Protein AF-A0A7G2ILL3-F1 (afdb_monomer)

Secondary structure (DSSP, 8-state):
--SGGGSSSHHHHHHHHHHHHH-HHHHHHHHHHHHHHHHHHHHHHHHHHHHHHHH-

InterPro domains:
  IPR011657 Concentrative nucleoside transporter C-terminal domain [PF07662] (2-52)

pLDDT: mean 70.63, std 10.86, range [37.91, 81.94]

Mean predicted aligned error: 9.56 Å

Structure (mmCIF, N/CA/C/O backbone):
data_AF-A0A7G2ILL3-F1
#
_entry.id   AF-A0A7G2ILL3-F1
#
loop_
_atom_site.group_PDB
_atom_site.id
_atom_site.type_symbol
_atom_site.label_atom_id
_atom_site.label_alt_id
_atom_site.label_comp_id
_atom_site.label_asym_id
_atom_site.label_entity_id
_atom_site.label_seq_id
_atom_site.pdbx_PDB_ins_code
_atom_site.Cartn_x
_atom_site.Cartn_y
_atom_site.Cartn_z
_atom_site.occupancy
_atom_site.B_iso_or_equiv
_atom_site.auth_seq_id
_atom_site.auth_comp_id
_atom_site.auth_asym_id
_atom_site.auth_atom_id
_atom_site.pdbx_PDB_model_num
ATOM 1 N N . MET A 1 1 ? 15.585 8.363 -8.844 1.00 37.91 1 MET A N 1
ATOM 2 C CA . MET A 1 1 ? 14.942 9.440 -8.054 1.00 37.91 1 MET A CA 1
ATOM 3 C C . MET A 1 1 ? 13.421 9.252 -8.101 1.00 37.91 1 MET A C 1
ATOM 5 O O . MET A 1 1 ? 12.764 9.734 -9.005 1.00 37.91 1 MET A O 1
ATOM 9 N N . PHE A 1 2 ? 12.861 8.324 -7.324 1.00 46.94 2 PHE A N 1
ATOM 10 C CA . PHE A 1 2 ? 12.240 8.591 -6.009 1.00 46.94 2 PHE A CA 1
ATOM 11 C C . PHE A 1 2 ? 10.955 9.450 -5.987 1.00 46.94 2 PHE A C 1
ATOM 13 O O . PHE A 1 2 ? 10.487 9.776 -4.904 1.00 46.94 2 PHE A O 1
ATOM 20 N N . LEU A 1 3 ? 10.313 9.753 -7.124 1.00 42.22 3 LEU A N 1
ATOM 21 C CA . LEU A 1 3 ? 9.049 10.516 -7.103 1.00 42.22 3 LEU A CA 1
ATOM 22 C C . LEU A 1 3 ? 7.777 9.654 -6.959 1.00 42.22 3 LEU A C 1
ATOM 24 O O . LEU A 1 3 ? 6.761 10.130 -6.466 1.00 42.22 3 LEU A O 1
ATOM 28 N N . VAL A 1 4 ? 7.831 8.360 -7.292 1.00 50.00 4 VAL A N 1
ATOM 29 C CA . VAL A 1 4 ? 6.679 7.440 -7.140 1.00 50.00 4 VAL A CA 1
ATOM 30 C C . VAL A 1 4 ? 6.480 6.948 -5.697 1.00 50.00 4 VAL A C 1
ATOM 32 O O . VAL A 1 4 ? 5.418 6.436 -5.343 1.00 50.00 4 VAL A O 1
ATOM 35 N N . SER A 1 5 ? 7.472 7.160 -4.827 1.00 49.91 5 SER A N 1
ATOM 36 C CA . SER A 1 5 ? 7.472 6.631 -3.457 1.00 49.91 5 SER A CA 1
ATOM 37 C C . SER A 1 5 ? 6.479 7.331 -2.521 1.00 49.91 5 SER A C 1
ATOM 39 O O . SER A 1 5 ? 6.122 6.769 -1.489 1.00 49.91 5 SER A O 1
ATOM 41 N N . PHE A 1 6 ? 5.986 8.518 -2.893 1.00 45.47 6 PHE A N 1
ATOM 42 C CA . PHE A 1 6 ? 4.956 9.238 -2.139 1.00 45.47 6 PHE A CA 1
ATOM 43 C C . PHE A 1 6 ? 3.518 8.860 -2.537 1.00 45.47 6 PHE A C 1
ATOM 45 O O . PHE A 1 6 ? 2.584 9.335 -1.901 1.00 45.47 6 PHE A O 1
ATOM 52 N N . ALA A 1 7 ? 3.297 8.011 -3.549 1.00 49.66 7 ALA A N 1
ATOM 53 C CA . ALA A 1 7 ? 1.965 7.847 -4.150 1.00 49.66 7 ALA A CA 1
ATOM 54 C C . ALA A 1 7 ? 1.458 6.397 -4.280 1.00 49.66 7 ALA A C 1
ATOM 56 O O . ALA A 1 7 ? 0.512 6.173 -5.028 1.00 49.66 7 ALA A O 1
ATOM 57 N N . ASN A 1 8 ? 2.060 5.402 -3.610 1.00 58.25 8 ASN A N 1
ATOM 58 C CA . ASN A 1 8 ? 1.772 3.998 -3.964 1.00 58.25 8 ASN A CA 1
ATOM 59 C C . ASN A 1 8 ? 1.029 3.153 -2.909 1.00 58.25 8 ASN A C 1
ATOM 61 O O . ASN A 1 8 ? 0.140 2.395 -3.266 1.00 58.25 8 ASN A O 1
ATOM 65 N N . PHE A 1 9 ? 1.321 3.286 -1.615 1.00 59.31 9 PHE A N 1
ATOM 66 C CA . PHE A 1 9 ? 0.646 2.478 -0.577 1.00 59.31 9 PHE A CA 1
ATOM 67 C C . PHE A 1 9 ? 0.807 3.090 0.809 1.00 59.31 9 PHE A C 1
ATOM 69 O O . PHE A 1 9 ? -0.145 3.209 1.577 1.00 59.31 9 PHE A O 1
ATOM 76 N N . SER A 1 10 ? 2.028 3.560 1.077 1.00 56.62 10 SER A N 1
ATOM 77 C CA . SER A 1 10 ? 2.400 4.232 2.321 1.00 56.62 10 SER A CA 1
ATOM 78 C C . SER A 1 10 ? 1.517 5.455 2.585 1.00 56.62 10 SER A C 1
ATOM 80 O O . SER A 1 10 ? 0.920 5.562 3.650 1.00 56.62 10 SER A O 1
ATOM 82 N N . SER A 1 11 ? 1.295 6.311 1.583 1.00 65.06 11 SER A N 1
ATOM 83 C CA . SER A 1 11 ? 0.424 7.486 1.736 1.00 65.06 11 SER A CA 1
ATOM 84 C C . SER A 1 11 ? -1.047 7.137 1.946 1.00 65.06 11 SER A C 1
ATOM 86 O O . SER A 1 11 ? -1.714 7.824 2.705 1.00 65.06 11 SER A O 1
ATOM 88 N N . ILE A 1 12 ? -1.559 6.052 1.352 1.00 72.50 12 ILE A N 1
ATOM 89 C CA . ILE A 1 12 ? -2.940 5.597 1.591 1.00 72.50 12 ILE A CA 1
ATOM 90 C C . ILE A 1 12 ? -3.091 5.129 3.044 1.00 72.50 12 ILE A C 1
ATOM 92 O O . ILE A 1 12 ? -4.065 5.488 3.700 1.00 72.50 12 ILE A O 1
ATOM 96 N N . GLY A 1 13 ? -2.106 4.392 3.568 1.00 72.19 13 GLY A N 1
ATOM 97 C CA . GLY A 1 13 ? -2.070 3.976 4.972 1.00 72.19 13 GLY A CA 1
ATOM 98 C C . GLY A 1 13 ? -1.937 5.152 5.943 1.00 72.19 13 GLY A C 1
ATOM 99 O O . GLY A 1 13 ? -2.640 5.194 6.950 1.00 72.19 1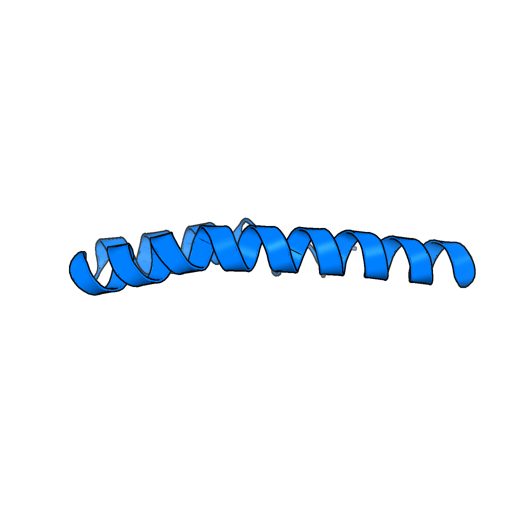3 GLY A O 1
ATOM 100 N N . ILE A 1 14 ? -1.097 6.140 5.617 1.00 76.56 14 ILE A N 1
ATOM 101 C CA . ILE A 1 14 ? -0.915 7.356 6.423 1.00 76.56 14 ILE A CA 1
ATOM 102 C C . ILE A 1 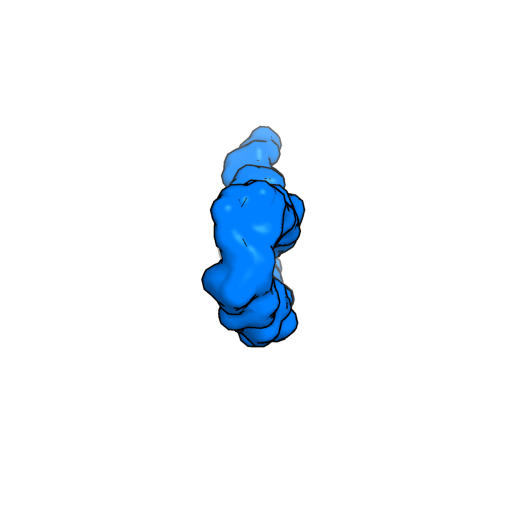14 ? -2.193 8.204 6.423 1.00 76.56 14 ILE A C 1
ATOM 104 O O . ILE A 1 14 ? -2.630 8.637 7.484 1.00 76.56 14 ILE A O 1
ATOM 108 N N . ILE A 1 15 ? -2.833 8.401 5.267 1.00 76.44 15 ILE A N 1
ATOM 109 C CA . ILE A 1 15 ? -4.077 9.175 5.148 1.00 76.44 15 ILE A CA 1
ATOM 110 C C . ILE A 1 15 ? -5.229 8.455 5.862 1.00 76.44 15 ILE A C 1
ATOM 112 O O . ILE A 1 15 ? -5.945 9.076 6.641 1.00 76.44 15 ILE A O 1
ATOM 116 N N . ALA A 1 16 ? -5.385 7.141 5.670 1.00 74.56 16 ALA A N 1
ATOM 117 C CA . ALA A 1 16 ? -6.402 6.357 6.370 1.00 74.56 16 ALA A CA 1
ATOM 118 C C . ALA A 1 16 ? -6.183 6.352 7.894 1.00 74.56 16 ALA A C 1
ATOM 120 O O . ALA A 1 16 ? -7.145 6.473 8.652 1.00 74.56 16 ALA A O 1
ATOM 121 N N . GLY A 1 17 ? -4.927 6.263 8.344 1.00 73.81 17 GLY A N 1
ATOM 122 C CA . GLY A 1 17 ? -4.553 6.345 9.756 1.00 73.81 17 GLY A CA 1
ATOM 123 C C . GLY A 1 17 ? -4.805 7.727 10.362 1.00 73.81 17 GLY A C 1
ATOM 124 O O . GLY A 1 17 ? -5.371 7.818 11.449 1.00 73.81 17 GLY A O 1
ATOM 125 N N . ALA A 1 18 ? -4.466 8.800 9.642 1.00 81.94 18 ALA A N 1
ATOM 126 C CA . ALA A 1 18 ? -4.719 10.175 10.069 1.00 81.94 18 ALA A CA 1
ATOM 127 C C . ALA A 1 18 ? -6.223 10.474 10.176 1.00 81.94 18 ALA A C 1
ATOM 129 O O . ALA A 1 18 ? -6.670 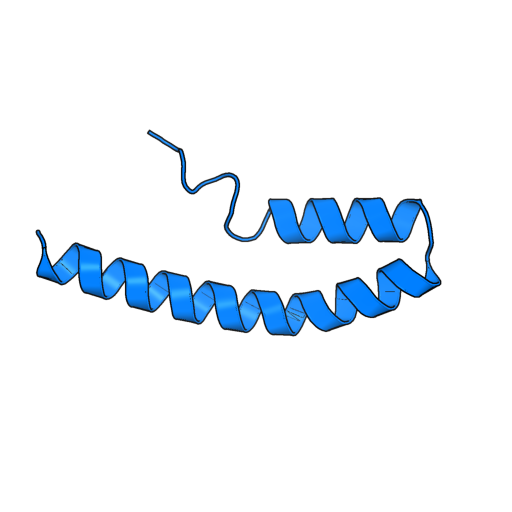11.046 11.167 1.00 81.94 18 ALA A O 1
ATOM 130 N N . ILE A 1 19 ? -7.022 10.027 9.199 1.00 77.00 19 ILE A N 1
ATOM 131 C CA . ILE A 1 19 ? -8.483 10.192 9.219 1.00 77.00 19 ILE A CA 1
ATOM 132 C C . ILE A 1 19 ? -9.099 9.376 10.357 1.00 77.00 19 ILE A C 1
ATOM 134 O O . ILE A 1 19 ? -9.973 9.880 11.052 1.00 77.00 19 ILE A O 1
ATOM 138 N N . LYS A 1 20 ? -8.618 8.151 10.604 1.00 76.88 20 LYS A N 1
ATOM 139 C CA . LYS A 1 20 ? -9.090 7.323 11.721 1.00 76.88 20 LYS A CA 1
ATOM 140 C C . LYS A 1 20 ? -8.747 7.910 13.092 1.00 76.88 20 LYS A C 1
ATOM 142 O O . LYS A 1 20 ? -9.564 7.794 13.996 1.00 76.88 20 LYS A O 1
ATOM 147 N N . GLY A 1 21 ? -7.588 8.554 13.235 1.00 79.50 21 GLY A N 1
ATOM 148 C CA . GLY A 1 21 ? -7.203 9.253 14.467 1.00 79.50 21 GLY A CA 1
ATOM 149 C C . GLY A 1 21 ? -8.009 10.528 14.736 1.00 79.50 21 GLY A C 1
ATOM 150 O O . GLY A 1 21 ? -8.180 10.903 15.891 1.00 79.50 21 GLY A O 1
ATOM 151 N N . LEU A 1 22 ? -8.520 11.180 13.687 1.00 81.31 22 LEU A N 1
ATOM 152 C CA . LEU A 1 22 ? -9.392 12.354 13.797 1.00 81.31 22 LEU A CA 1
ATOM 153 C C . LEU A 1 22 ? -10.870 11.981 13.954 1.00 81.31 22 LEU A C 1
ATOM 155 O O . LEU A 1 22 ? -11.610 12.698 14.621 1.00 81.31 22 LEU A O 1
ATOM 159 N N . ASN A 1 23 ? -11.315 10.901 13.307 1.00 76.62 23 ASN A N 1
ATOM 160 C CA . ASN A 1 23 ? -12.711 10.492 13.300 1.00 76.62 23 ASN A CA 1
ATOM 161 C C . ASN A 1 23 ? -12.838 8.986 12.996 1.00 76.62 23 ASN A C 1
ATOM 163 O O . ASN A 1 23 ? -12.696 8.555 11.848 1.00 76.62 23 ASN A O 1
ATOM 167 N N . GLU A 1 24 ? -13.124 8.167 14.011 1.00 78.75 24 GLU A N 1
ATOM 168 C CA . GLU A 1 24 ? -13.122 6.700 13.881 1.00 78.75 24 GLU A CA 1
ATOM 169 C C . GLU A 1 24 ? -14.151 6.171 12.871 1.00 78.75 24 GLU A C 1
ATOM 171 O O . GLU A 1 24 ? -13.861 5.230 12.128 1.00 78.75 24 GLU A O 1
ATOM 176 N N . GLU A 1 25 ? -15.328 6.799 12.787 1.00 80.81 25 GLU A N 1
ATOM 177 C CA . GLU A 1 25 ? -16.399 6.391 11.871 1.00 80.81 25 GLU A CA 1
ATOM 178 C C . GLU A 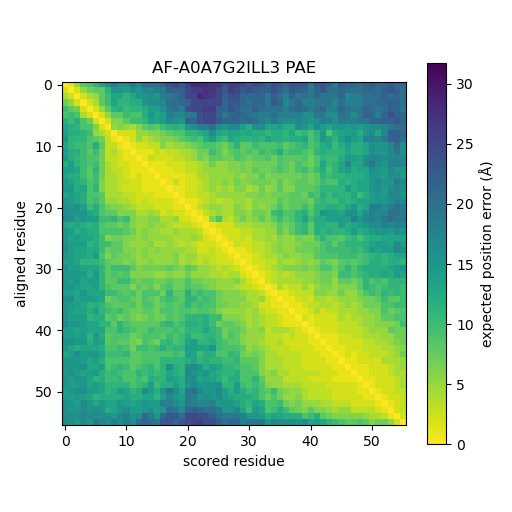1 25 ? -15.993 6.592 10.401 1.00 80.81 25 GLU A C 1
ATOM 180 O O . GLU A 1 25 ? -16.062 5.658 9.595 1.00 80.81 25 GLU A O 1
ATOM 185 N N . GLN A 1 26 ? -15.466 7.775 10.058 1.00 72.25 26 GLN A N 1
ATOM 186 C CA . GLN A 1 26 ? -14.926 8.028 8.717 1.00 72.25 26 GLN A CA 1
ATOM 187 C C . GLN A 1 26 ? -13.661 7.209 8.450 1.00 72.25 26 GLN A C 1
ATOM 189 O O . GLN A 1 26 ? -13.477 6.704 7.343 1.00 72.25 26 GLN A O 1
ATOM 194 N N . GLY A 1 27 ? -12.819 7.010 9.464 1.00 75.69 27 GLY A N 1
ATOM 195 C CA . GLY A 1 27 ? -11.654 6.139 9.387 1.00 75.69 27 GLY A CA 1
ATOM 196 C C . GLY A 1 27 ? -12.020 4.712 9.001 1.00 75.69 27 GLY A C 1
ATOM 197 O O . GLY A 1 27 ? -11.352 4.124 8.153 1.00 75.69 27 GLY A O 1
ATOM 198 N N . ASN A 1 28 ? -13.099 4.152 9.553 1.00 76.94 28 ASN A N 1
ATOM 199 C CA . ASN A 1 28 ? -13.560 2.802 9.225 1.00 76.94 28 ASN A CA 1
ATOM 200 C C . ASN A 1 28 ? -14.073 2.699 7.776 1.00 76.94 28 ASN A C 1
ATOM 202 O O . ASN A 1 28 ? -13.781 1.725 7.079 1.00 76.94 28 ASN A O 1
ATOM 206 N N . VAL A 1 29 ? -14.757 3.738 7.281 1.00 78.94 29 VAL A N 1
ATOM 207 C CA . VAL A 1 29 ? -15.164 3.833 5.869 1.00 78.94 29 VAL A CA 1
ATOM 208 C C . VAL A 1 29 ? -13.933 3.885 4.958 1.00 78.94 29 VAL A C 1
ATOM 210 O O . VAL A 1 29 ? -13.819 3.077 4.035 1.00 78.94 29 VAL A O 1
ATOM 213 N N . VAL A 1 30 ? -12.964 4.758 5.249 1.00 73.06 30 VAL A N 1
ATOM 214 C CA . VAL A 1 30 ? -11.726 4.909 4.462 1.00 73.06 30 VAL A CA 1
ATOM 215 C C . VAL A 1 30 ? -10.854 3.648 4.517 1.00 73.06 30 VAL A C 1
ATOM 217 O O . VAL A 1 30 ? -10.301 3.244 3.497 1.00 73.06 30 VAL A O 1
ATOM 220 N N . SER A 1 31 ? -10.802 2.954 5.658 1.00 72.19 31 SER A N 1
ATOM 221 C CA . SER A 1 31 ? -10.113 1.659 5.816 1.00 72.19 31 SER 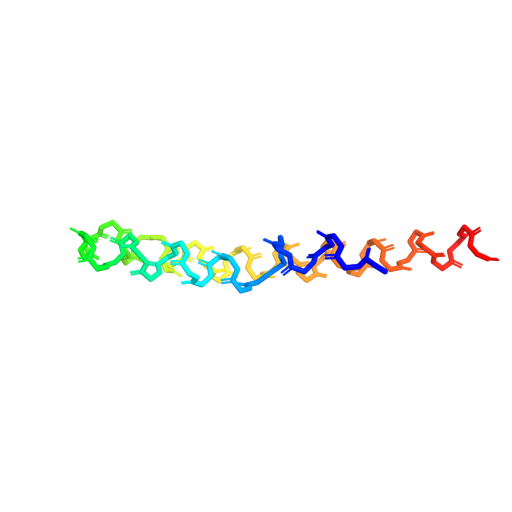A CA 1
ATOM 222 C C . SER A 1 31 ? -10.670 0.601 4.862 1.00 72.19 31 SER A C 1
ATOM 224 O O . SER A 1 31 ? -9.925 -0.174 4.260 1.00 72.19 31 SER A O 1
ATOM 226 N N . ARG A 1 32 ? -11.995 0.596 4.679 1.00 74.00 32 ARG A N 1
ATOM 227 C CA . ARG A 1 32 ? -12.697 -0.316 3.771 1.00 74.00 32 ARG A CA 1
ATOM 228 C C . ARG A 1 32 ? -12.432 0.014 2.300 1.00 74.00 32 ARG A C 1
ATOM 230 O O . ARG A 1 32 ? -12.318 -0.893 1.477 1.00 74.00 32 ARG A O 1
ATOM 237 N N . PHE A 1 33 ? -12.277 1.298 1.979 1.00 75.19 33 PHE A N 1
ATOM 238 C CA . PHE A 1 33 ? -11.784 1.746 0.674 1.00 75.19 33 PHE A CA 1
ATOM 239 C C . PHE A 1 33 ? -10.296 1.450 0.475 1.00 75.19 33 PHE A C 1
ATOM 241 O O . PHE A 1 33 ? -9.886 1.249 -0.664 1.00 75.19 33 PHE A O 1
ATOM 248 N N . GLY A 1 34 ? -9.523 1.326 1.557 1.00 73.31 34 GLY A N 1
ATOM 249 C CA . GLY A 1 34 ? -8.128 0.896 1.554 1.00 73.31 34 GLY A CA 1
ATOM 250 C C . GLY A 1 34 ? -7.926 -0.382 0.746 1.00 73.31 34 GLY A C 1
ATOM 251 O O . GLY A 1 34 ? -7.179 -0.356 -0.217 1.00 73.31 34 GLY A O 1
ATOM 252 N N . LEU A 1 35 ? -8.666 -1.461 1.026 1.00 69.88 35 LEU A N 1
ATOM 253 C CA . LEU A 1 35 ? -8.576 -2.719 0.258 1.00 69.88 35 LEU A CA 1
ATOM 254 C C . LEU A 1 35 ? -8.885 -2.550 -1.243 1.00 69.88 35 LEU A C 1
ATOM 256 O O . LEU A 1 35 ? -8.237 -3.170 -2.086 1.00 69.88 35 LEU A O 1
ATOM 260 N N . LYS A 1 36 ? -9.845 -1.686 -1.596 1.00 71.31 36 LYS A N 1
ATOM 261 C CA . LYS A 1 36 ? -10.175 -1.364 -2.997 1.00 71.31 36 LYS A CA 1
ATOM 262 C C . LYS A 1 36 ? -9.074 -0.530 -3.669 1.00 71.31 36 LYS A C 1
ATOM 264 O O . LYS A 1 36 ? -8.780 -0.736 -4.843 1.00 71.31 36 LYS A O 1
ATOM 269 N N . LEU A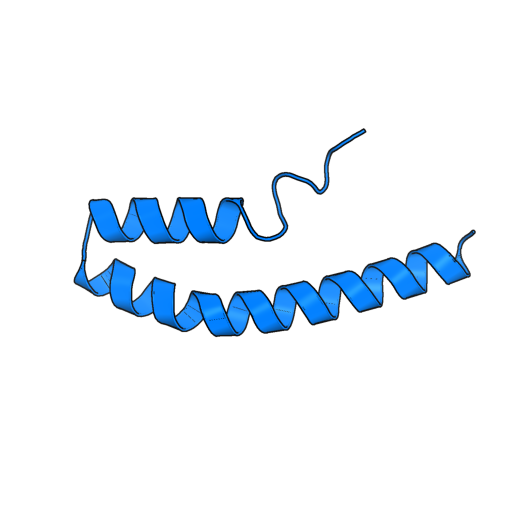 1 37 ? -8.445 0.370 -2.914 1.00 74.31 37 LEU A N 1
ATOM 270 C CA . LEU A 1 37 ? -7.296 1.170 -3.335 1.00 74.31 37 LEU A CA 1
ATOM 271 C C . LEU A 1 37 ? -6.038 0.313 -3.496 1.00 74.31 37 LEU A C 1
ATOM 273 O O . LEU A 1 37 ? -5.325 0.493 -4.474 1.00 74.31 37 LEU A O 1
ATOM 277 N N . VAL A 1 38 ? -5.805 -0.658 -2.607 1.00 71.94 38 VAL A N 1
ATOM 278 C CA . VAL A 1 38 ? -4.737 -1.663 -2.720 1.00 71.94 38 VAL A CA 1
ATOM 279 C C . VAL A 1 38 ? -4.866 -2.396 -4.048 1.00 71.94 38 VAL A C 1
ATOM 281 O O . VAL A 1 38 ? -3.934 -2.386 -4.845 1.00 71.94 38 VAL A O 1
ATOM 284 N N . TYR A 1 39 ? -6.050 -2.937 -4.332 1.00 72.56 39 TYR A N 1
ATOM 285 C CA . TYR A 1 39 ? -6.302 -3.671 -5.569 1.00 72.56 39 TYR A CA 1
ATOM 286 C C . TYR A 1 39 ? -6.087 -2.807 -6.824 1.00 72.56 39 TYR A C 1
ATOM 288 O O . TYR A 1 39 ? -5.414 -3.231 -7.764 1.00 72.56 39 TYR A O 1
ATOM 296 N N . GLY A 1 40 ? -6.585 -1.564 -6.818 1.00 76.06 40 GLY A N 1
ATOM 297 C CA 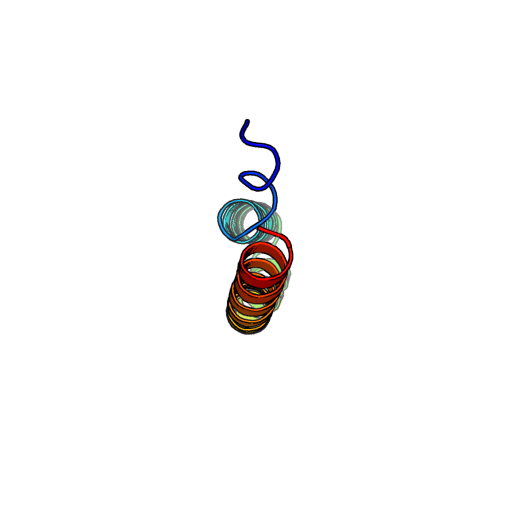. GLY A 1 40 ? -6.350 -0.603 -7.900 1.00 76.06 40 GLY A CA 1
ATOM 298 C C . GLY A 1 40 ? -4.875 -0.220 -8.056 1.00 76.06 40 GLY A C 1
ATOM 299 O O . GLY A 1 40 ? -4.372 -0.157 -9.174 1.00 76.06 40 GLY A O 1
ATOM 300 N N . SER A 1 41 ? -4.159 -0.023 -6.946 1.00 72.69 41 SER A N 1
ATOM 301 C CA . SER A 1 41 ? -2.738 0.340 -6.941 1.00 72.69 41 SER A CA 1
ATOM 302 C C . SER A 1 41 ? -1.851 -0.778 -7.493 1.00 72.69 41 SER A C 1
ATOM 304 O O . SER A 1 41 ? -0.947 -0.497 -8.274 1.00 72.69 41 SER A O 1
ATOM 306 N N . THR A 1 42 ? -2.147 -2.047 -7.189 1.00 74.06 42 THR A N 1
ATOM 307 C CA . THR A 1 42 ? -1.429 -3.200 -7.752 1.00 74.06 42 THR A CA 1
ATOM 308 C C . THR A 1 42 ? -1.663 -3.327 -9.257 1.00 74.06 42 THR A C 1
ATOM 310 O O . THR A 1 42 ? -0.702 -3.493 -10.002 1.00 74.06 42 THR A O 1
ATOM 313 N N . LEU A 1 43 ? -2.908 -3.178 -9.722 1.00 75.38 43 LEU A N 1
ATOM 314 C CA . LEU A 1 43 ? -3.247 -3.171 -11.152 1.00 75.38 43 LEU A CA 1
ATOM 315 C C . LEU A 1 43 ? -2.537 -2.042 -11.911 1.00 75.38 43 LEU A C 1
ATOM 317 O O . LEU A 1 43 ? -1.939 -2.282 -12.958 1.00 75.38 43 LEU A O 1
ATOM 321 N N . VAL A 1 44 ? -2.551 -0.826 -11.360 1.00 79.12 44 VAL A N 1
ATOM 322 C CA . VAL A 1 44 ? -1.853 0.333 -11.937 1.00 79.12 44 VAL A CA 1
ATOM 323 C C . VAL A 1 44 ? -0.336 0.138 -11.918 1.00 79.12 44 VAL A C 1
ATOM 325 O O . VAL A 1 44 ? 0.334 0.513 -12.876 1.00 79.12 44 VAL A O 1
ATOM 328 N N . SER A 1 45 ? 0.216 -0.477 -10.870 1.00 71.94 45 SER A N 1
ATOM 329 C CA . SER A 1 45 ? 1.650 -0.773 -10.766 1.00 71.94 45 SER A CA 1
ATOM 330 C C . SER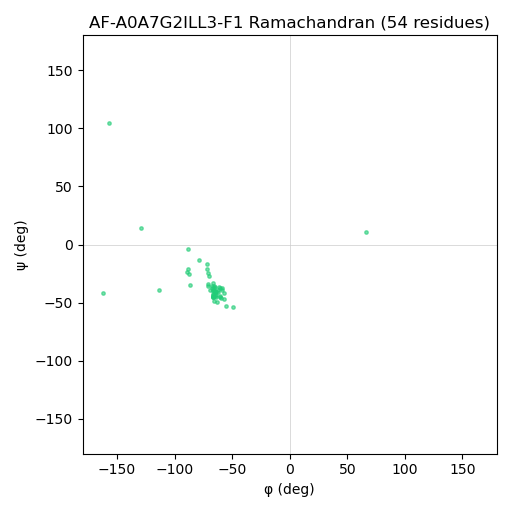 A 1 45 ? 2.101 -1.778 -11.829 1.00 71.94 45 SER A C 1
ATOM 332 O O . SER A 1 45 ? 3.097 -1.540 -12.509 1.00 71.94 45 SER A O 1
ATOM 334 N N . VAL A 1 46 ? 1.328 -2.848 -12.050 1.00 78.50 46 VAL A N 1
ATOM 335 C CA . VAL A 1 46 ? 1.596 -3.829 -13.116 1.00 78.50 46 VAL A CA 1
ATOM 336 C C . VAL A 1 46 ? 1.473 -3.182 -14.495 1.00 78.50 46 VAL A C 1
ATOM 338 O O . VAL A 1 46 ? 2.363 -3.355 -15.319 1.00 78.50 46 VAL A O 1
ATOM 341 N N . LEU A 1 47 ? 0.429 -2.382 -14.736 1.00 80.00 47 LEU A N 1
ATOM 342 C CA . LEU A 1 47 ? 0.252 -1.669 -16.003 1.00 80.00 47 LEU A CA 1
ATOM 343 C C . LEU A 1 47 ? 1.410 -0.696 -16.280 1.00 80.00 47 LEU A C 1
ATOM 345 O O . LEU A 1 47 ? 1.953 -0.675 -17.381 1.00 80.00 47 LEU A O 1
ATOM 349 N N . SER A 1 48 ? 1.821 0.074 -15.270 1.00 75.88 48 SER A N 1
ATOM 350 C CA . SER A 1 48 ? 2.962 0.991 -15.354 1.00 75.88 48 SER A CA 1
ATOM 351 C C . SER A 1 48 ? 4.269 0.240 -15.632 1.00 75.88 48 SER A C 1
ATOM 353 O O . SER A 1 48 ? 5.050 0.657 -16.486 1.00 75.88 48 SER A O 1
ATOM 355 N N . ALA A 1 49 ? 4.476 -0.914 -14.989 1.00 78.44 49 ALA A N 1
ATOM 356 C CA . ALA A 1 49 ? 5.626 -1.780 -15.234 1.00 78.44 49 ALA A CA 1
ATOM 357 C C . ALA A 1 49 ? 5.628 -2.367 -16.655 1.00 78.44 49 ALA A C 1
ATOM 359 O O . ALA A 1 49 ? 6.678 -2.411 -17.289 1.00 78.44 49 ALA A O 1
ATOM 360 N N . SER A 1 50 ? 4.468 -2.766 -17.187 1.00 80.19 50 SER A N 1
ATOM 361 C CA . SER A 1 50 ? 4.343 -3.241 -18.570 1.00 80.19 50 SER A CA 1
ATOM 362 C C . SER A 1 50 ? 4.640 -2.145 -19.592 1.00 80.19 50 SER A C 1
ATOM 364 O O . SER A 1 50 ? 5.320 -2.412 -20.576 1.00 80.19 50 SER A O 1
ATOM 366 N N . ILE A 1 51 ? 4.179 -0.911 -19.359 1.00 80.69 51 ILE A N 1
ATOM 367 C CA . ILE A 1 51 ? 4.484 0.233 -20.233 1.00 80.69 51 ILE A CA 1
ATOM 368 C C . ILE A 1 51 ? 5.977 0.569 -20.166 1.00 80.69 51 ILE A C 1
ATOM 370 O O . ILE A 1 51 ? 6.609 0.745 -21.202 1.00 80.69 51 ILE A O 1
ATOM 374 N N . ALA A 1 52 ? 6.563 0.604 -18.967 1.00 77.88 52 ALA A N 1
ATOM 375 C CA . ALA A 1 52 ? 7.995 0.835 -18.795 1.00 77.88 52 ALA A CA 1
ATOM 376 C C . ALA A 1 52 ? 8.848 -0.243 -19.488 1.00 77.88 52 ALA A C 1
ATOM 378 O O . ALA A 1 52 ? 9.866 0.088 -20.084 1.00 77.88 52 ALA A O 1
ATOM 379 N N . ALA A 1 53 ? 8.409 -1.505 -19.459 1.00 75.12 53 ALA A N 1
ATOM 380 C CA . ALA A 1 53 ? 9.067 -2.617 -20.146 1.00 75.12 53 ALA A CA 1
ATOM 381 C C . ALA A 1 53 ? 8.918 -2.588 -21.679 1.00 75.12 53 ALA A C 1
ATOM 383 O O . ALA A 1 53 ? 9.699 -3.230 -22.366 1.00 75.12 53 ALA A O 1
ATOM 384 N N . LEU A 1 54 ? 7.911 -1.888 -22.209 1.00 72.31 54 LEU A 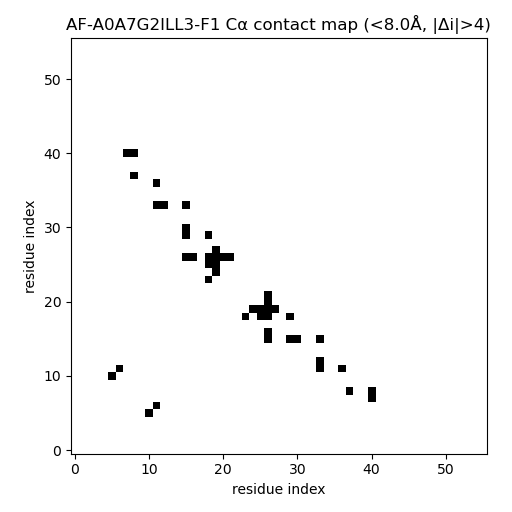N 1
ATOM 385 C CA . LEU A 1 54 ? 7.693 -1.703 -23.651 1.00 72.31 54 LEU A CA 1
ATOM 386 C C . LEU A 1 54 ? 8.442 -0.489 -24.216 1.00 72.31 54 LEU A C 1
ATOM 388 O O . LEU A 1 54 ? 8.692 -0.425 -25.416 1.00 72.31 54 LEU A O 1
ATOM 392 N N . VAL A 1 55 ? 8.727 0.499 -23.366 1.00 76.38 55 VAL A N 1
ATOM 393 C CA . VAL A 1 55 ? 9.404 1.753 -23.732 1.00 76.38 55 VAL A CA 1
ATOM 394 C C . VAL A 1 55 ? 10.931 1.643 -23.611 1.00 76.38 55 VAL A C 1
ATOM 396 O O . VAL A 1 55 ? 11.635 2.415 -24.263 1.00 76.38 55 VAL A O 1
ATOM 399 N N . LEU A 1 56 ? 11.431 0.717 -22.786 1.00 58.84 56 LEU A N 1
ATOM 400 C CA . LEU A 1 56 ? 12.854 0.390 -22.637 1.00 58.84 56 LEU A CA 1
ATOM 401 C C . LEU A 1 56 ? 13.293 -0.666 -23.658 1.00 58.84 56 LEU A C 1
ATOM 403 O O . LEU A 1 56 ? 14.384 -0.478 -24.239 1.00 58.84 56 LEU A O 1
#

Organism: Citrobacter freundii (NCBI:txid546)

Solvent-accessible surface area (backbone atoms only — not comparable to full-atom values): 3207 Å² total; per-residue (Å²): 135,83,71,66,74,68,73,64,53,66,46,59,52,50,51,31,49,53,41,29,75,76,37,57,71,62,13,54,54,44,49,62,48,40,60,57,48,52,56,51,39,53,55,52,49,52,51,50,51,53,52,54,66,72,74,106

Foldseek 3Di:
DDPCVCPAQVVLVVVLVVVCVVPVVVSVVSVVCSVVSNVVSVVVVVVVVVVVVVVD

Radius of gyration: 14.1 Å; Cα contacts (8 Å, |Δi|>4): 23; chains: 1; bounding box: 31×16×38 Å

Sequence (56 aa):
MFLVSFANFSSIGIIAGAIKGLNEEQGNVVSRFGLKLVYGSTLVSVLSASIAALVL